Protein AF-D3PW41-F1 (afdb_monomer)

Nearest PDB structures (foldseek):
  5o2o-assembly1_A  TM=3.787E-01  e=3.315E+00  Neisseria meningitidis
  8ye5-assembly1_A  TM=3.273E-01  e=3.669E+00  Dehalobacter sp.

pLDDT: mean 78.5, std 13.25, range [40.97, 95.75]

Mean predicted aligned error: 9.47 Å

Radius of gyration: 18.16 Å; Cα contacts (8 Å, |Δi|>4): 132; chains: 1; bounding box: 43×44×45 Å

Solvent-accessible surface area (backbone atoms only — not comparable to full-atom values): 9796 Å² total; per-residue (Å²): 135,82,79,75,81,77,75,76,75,50,72,66,54,55,52,47,52,53,50,50,50,51,49,34,73,76,67,45,60,77,46,61,65,59,50,51,52,62,68,71,47,83,79,54,78,71,48,34,60,51,49,46,48,54,46,67,71,38,58,71,83,43,43,66,34,28,61,57,24,39,44,44,17,52,38,27,48,76,67,68,37,51,69,60,14,53,51,30,40,55,52,16,52,48,37,44,52,53,50,51,49,56,47,33,62,74,68,64,60,79,82,75,85,75,83,74,74,83,75,77,83,84,76,87,66,60,71,75,55,51,51,50,48,50,52,51,52,35,43,46,20,65,72,74,62,39,60,68,55,33,54,53,41,49,53,55,42,30,76,74,71,44,37,77,62,54,79,76,106

Foldseek 3Di:
DDPDPLDDFDPVLVVLLVVLLVCCVVVVLQDLVSLVVLLVRRDDLVVLVVLVVSLVPHDPVSNQELSSLQSSLVSCVVVVVPLSSLVSNLSSLQNVLVVVVVVCVVVVVPDDDDPQDDQDDDDPDDPSSVLVSLSSQCSNCSSVVPPVSVVVSLVVVVVVVCVVVSVVD

Organism: Stackebrandtia nassauensis (strain DSM 44728 / CIP 108903 / NRRL B-16338 / NBRC 102104 / LLR-40K-21) (NCBI:txid446470)

Structure (mmCIF, N/CA/C/O backbone):
data_AF-D3PW41-F1
#
_entry.id   AF-D3PW41-F1
#
loop_
_atom_site.group_PDB
_atom_site.id
_atom_site.type_symbol
_atom_site.label_atom_id
_atom_site.label_alt_id
_atom_site.label_comp_id
_atom_site.label_asym_id
_atom_site.label_entity_id
_atom_site.label_seq_id
_atom_site.pdbx_PDB_ins_code
_atom_site.Cartn_x
_atom_site.Cartn_y
_atom_site.Cartn_z
_atom_site.occupancy
_atom_site.B_iso_or_equiv
_atom_site.auth_seq_id
_atom_site.auth_comp_id
_atom_site.auth_asym_id
_atom_site.auth_atom_id
_atom_site.pdbx_PDB_model_num
ATOM 1 N N . MET A 1 1 ? 28.758 16.056 -10.214 1.00 40.97 1 MET A N 1
ATOM 2 C CA . MET A 1 1 ? 27.504 15.322 -10.469 1.00 40.97 1 MET A CA 1
ATOM 3 C C . MET A 1 1 ? 27.917 13.933 -10.903 1.00 40.97 1 MET A C 1
ATOM 5 O O . MET A 1 1 ? 28.557 13.811 -11.936 1.00 40.97 1 MET A O 1
ATOM 9 N N . THR A 1 2 ? 27.726 12.938 -10.044 1.00 43.38 2 THR A N 1
ATOM 10 C CA . THR A 1 2 ? 28.164 11.562 -10.298 1.00 43.38 2 THR A CA 1
ATOM 11 C C . THR A 1 2 ? 27.012 10.863 -11.003 1.00 43.38 2 THR A C 1
ATOM 13 O O . THR A 1 2 ? 26.000 10.586 -10.365 1.00 43.38 2 THR A O 1
ATOM 16 N N . GLU A 1 3 ? 27.118 10.662 -12.316 1.00 43.12 3 GLU A N 1
ATOM 17 C CA . GLU A 1 3 ? 26.178 9.818 -13.055 1.00 43.12 3 GLU A CA 1
ATOM 18 C C . GLU A 1 3 ? 26.256 8.415 -12.452 1.00 43.12 3 GLU A C 1
ATOM 20 O O . GLU A 1 3 ? 27.279 7.733 -12.542 1.00 43.12 3 GLU A O 1
ATOM 25 N N . ALA A 1 4 ? 25.205 8.014 -11.738 1.00 56.28 4 ALA A N 1
ATOM 26 C CA . ALA A 1 4 ? 25.068 6.639 -11.308 1.00 56.28 4 ALA A CA 1
ATOM 27 C C . ALA A 1 4 ? 24.966 5.796 -12.580 1.00 56.28 4 ALA A C 1
ATOM 29 O O . ALA A 1 4 ? 24.015 5.938 -13.345 1.00 56.28 4 ALA A O 1
ATOM 30 N N . ILE A 1 5 ? 25.966 4.952 -12.824 1.00 54.69 5 ILE A N 1
ATOM 31 C CA . ILE A 1 5 ? 25.914 3.945 -13.879 1.00 54.69 5 ILE A CA 1
ATOM 32 C C . ILE A 1 5 ? 24.766 3.006 -13.499 1.00 54.69 5 ILE A C 1
ATOM 34 O O . ILE A 1 5 ? 24.913 2.159 -12.618 1.00 54.69 5 ILE A O 1
ATOM 38 N N . ILE A 1 6 ? 23.596 3.208 -14.104 1.00 61.72 6 ILE A N 1
ATOM 39 C CA . ILE A 1 6 ? 22.472 2.284 -13.986 1.00 61.72 6 ILE A CA 1
ATOM 40 C C . ILE A 1 6 ? 22.866 1.065 -14.813 1.00 61.72 6 ILE A C 1
ATOM 42 O O . ILE A 1 6 ? 22.777 1.070 -16.040 1.00 61.72 6 ILE A O 1
ATOM 46 N N . THR A 1 7 ? 23.389 0.039 -14.146 1.00 68.56 7 THR A N 1
ATOM 47 C CA . THR A 1 7 ? 23.651 -1.245 -14.793 1.00 68.56 7 THR A CA 1
ATOM 48 C C . THR A 1 7 ? 22.312 -1.808 -15.273 1.00 68.56 7 THR A C 1
ATOM 50 O O . THR A 1 7 ? 21.406 -1.956 -14.447 1.00 68.56 7 THR A O 1
ATOM 53 N N . PRO A 1 8 ? 22.160 -2.117 -16.573 1.00 71.81 8 PRO A N 1
ATOM 54 C CA . PRO A 1 8 ? 20.921 -2.683 -17.086 1.00 71.81 8 PRO A CA 1
ATOM 55 C C . PRO A 1 8 ? 20.628 -4.035 -16.415 1.00 71.81 8 PRO A C 1
ATOM 57 O O . PRO A 1 8 ? 21.570 -4.747 -16.039 1.00 71.81 8 PRO A O 1
ATOM 60 N N . PRO A 1 9 ? 19.345 -4.408 -16.258 1.00 79.25 9 PRO A N 1
ATOM 61 C CA . PRO A 1 9 ? 18.987 -5.678 -15.649 1.00 79.25 9 PRO A CA 1
ATOM 62 C C . PRO A 1 9 ? 19.523 -6.850 -16.482 1.00 79.25 9 PRO A C 1
ATOM 64 O O . PRO A 1 9 ? 19.488 -6.825 -17.714 1.00 79.25 9 PRO A O 1
ATOM 67 N N . SER A 1 10 ? 20.015 -7.894 -15.813 1.00 84.50 10 SER A N 1
ATOM 68 C CA . SER A 1 10 ? 20.444 -9.120 -16.488 1.00 84.50 10 SER A CA 1
ATOM 69 C C . SER A 1 10 ? 19.250 -9.869 -17.087 1.00 84.50 10 SER A C 1
ATOM 71 O O . SER A 1 10 ? 18.108 -9.718 -16.644 1.00 84.50 10 SER A O 1
ATOM 73 N N . GLU A 1 11 ? 19.504 -10.733 -18.072 1.00 85.75 11 GLU A N 1
ATOM 74 C CA . GLU A 1 11 ? 18.463 -11.582 -18.669 1.00 85.75 11 GLU A CA 1
ATOM 75 C C . GLU A 1 11 ? 17.736 -12.428 -17.606 1.00 85.75 11 GLU A C 1
ATOM 77 O O . GLU A 1 11 ? 16.505 -12.512 -17.608 1.00 85.75 11 GLU A O 1
ATOM 82 N N . ASP A 1 12 ? 18.479 -12.944 -16.623 1.00 87.31 12 ASP A N 1
ATOM 83 C CA . ASP A 1 12 ? 17.929 -13.681 -15.482 1.00 87.31 12 ASP A CA 1
ATOM 84 C C . ASP A 1 12 ? 16.988 -12.825 -14.625 1.00 87.31 12 ASP A C 1
ATOM 86 O O . ASP A 1 12 ? 15.958 -13.312 -14.157 1.00 87.31 12 ASP A O 1
ATOM 90 N N . GLN A 1 13 ? 17.301 -11.542 -14.427 1.00 84.12 13 GLN A N 1
ATOM 91 C CA . GLN A 1 13 ? 16.454 -10.620 -13.664 1.00 84.12 13 GLN A CA 1
ATOM 92 C C . GLN A 1 13 ? 15.152 -10.319 -14.411 1.00 84.12 13 GLN A C 1
ATOM 94 O O . GLN A 1 13 ? 14.075 -10.343 -13.809 1.00 84.12 13 GLN A O 1
ATOM 99 N N . VAL A 1 14 ? 15.225 -10.123 -15.730 1.00 86.00 14 VAL A N 1
ATOM 100 C CA . VAL A 1 14 ? 14.038 -9.946 -16.580 1.00 86.00 14 VAL A CA 1
ATOM 101 C C . VAL A 1 14 ? 13.166 -11.207 -16.563 1.00 86.00 14 VAL A C 1
ATOM 103 O O . VAL A 1 14 ? 11.939 -11.119 -16.435 1.00 86.00 14 VAL A O 1
ATOM 106 N N . ALA A 1 15 ? 13.781 -12.389 -16.657 1.00 88.50 15 ALA A N 1
ATOM 107 C CA . ALA A 1 15 ? 13.085 -13.669 -16.575 1.00 88.50 15 ALA A CA 1
ATOM 108 C C . ALA A 1 15 ? 12.434 -13.880 -15.196 1.00 88.50 15 ALA A C 1
ATOM 110 O O . ALA A 1 15 ? 11.268 -14.282 -15.120 1.00 88.50 15 ALA A O 1
ATOM 111 N N . ALA A 1 16 ? 13.137 -13.542 -14.111 1.00 90.00 16 ALA A N 1
ATOM 112 C CA . ALA A 1 16 ? 12.612 -13.603 -12.751 1.00 90.00 16 ALA A CA 1
ATOM 113 C C . ALA A 1 16 ? 11.397 -12.679 -12.566 1.00 90.00 16 ALA A C 1
ATOM 115 O O . ALA A 1 16 ? 10.362 -13.131 -12.076 1.00 90.00 16 ALA A O 1
ATOM 116 N N . ALA A 1 17 ? 11.467 -11.428 -13.034 1.00 88.31 17 ALA A N 1
ATOM 117 C CA . ALA A 1 17 ? 10.347 -10.486 -12.971 1.00 88.31 17 ALA A CA 1
ATOM 118 C C . ALA A 1 17 ? 9.112 -11.000 -13.732 1.00 88.31 17 ALA A C 1
ATOM 120 O O . ALA A 1 17 ? 7.991 -10.940 -13.228 1.00 88.31 17 ALA A O 1
ATOM 121 N N . LYS A 1 18 ? 9.299 -11.557 -14.939 1.00 90.12 18 LYS A N 1
ATOM 122 C CA . LYS A 1 18 ? 8.210 -12.186 -15.715 1.00 90.12 18 LYS A CA 1
ATOM 123 C C . LYS A 1 18 ? 7.584 -13.367 -14.978 1.00 90.12 18 LYS A C 1
ATOM 125 O O . LYS A 1 18 ? 6.360 -13.481 -14.950 1.00 90.12 18 LYS A O 1
ATOM 130 N N . ARG A 1 19 ? 8.400 -14.217 -14.353 1.00 93.19 19 ARG A N 1
ATOM 131 C CA . ARG A 1 19 ? 7.906 -15.361 -13.581 1.00 93.19 19 ARG A CA 1
ATOM 132 C C . ARG A 1 19 ? 7.108 -14.919 -12.357 1.00 93.19 19 ARG A C 1
ATOM 134 O O . ARG A 1 19 ? 6.019 -15.437 -12.134 1.00 93.19 19 ARG A O 1
ATOM 141 N N . LEU A 1 20 ? 7.609 -13.945 -11.598 1.00 92.31 20 LEU A N 1
ATOM 142 C CA . LEU A 1 20 ? 6.888 -13.394 -10.450 1.00 92.31 20 LEU A CA 1
ATOM 143 C C . LEU A 1 20 ? 5.554 -12.760 -10.871 1.00 92.31 20 LEU A C 1
ATOM 145 O O . LEU A 1 20 ? 4.556 -12.909 -10.165 1.00 92.31 20 LEU A O 1
ATOM 149 N N . GLU A 1 21 ? 5.515 -12.071 -12.018 1.00 92.81 21 GLU A N 1
ATOM 150 C CA . GLU A 1 21 ? 4.270 -11.511 -12.552 1.00 92.81 21 GLU A CA 1
ATOM 151 C C . GLU A 1 21 ? 3.249 -12.607 -12.862 1.00 92.81 21 GLU A C 1
ATOM 153 O O . GLU A 1 21 ? 2.094 -12.501 -12.446 1.00 92.81 21 GLU A O 1
ATOM 158 N N . ALA A 1 22 ? 3.674 -13.659 -13.567 1.00 94.12 22 ALA A N 1
ATOM 159 C CA . ALA A 1 22 ? 2.816 -14.788 -13.907 1.00 94.12 22 ALA A CA 1
ATOM 160 C C . ALA A 1 22 ? 2.239 -15.445 -12.644 1.00 94.12 22 ALA A C 1
ATOM 162 O O . ALA A 1 22 ? 1.029 -15.615 -12.539 1.00 94.12 22 ALA A O 1
ATOM 163 N N . GLU A 1 23 ? 3.078 -15.699 -11.638 1.00 95.75 23 GLU A N 1
ATOM 164 C CA . GLU A 1 23 ? 2.648 -16.267 -10.355 1.00 95.75 23 GLU A CA 1
ATOM 165 C C . GLU A 1 23 ? 1.600 -15.397 -9.648 1.00 95.75 23 GLU A C 1
ATOM 167 O O . GLU A 1 23 ? 0.624 -15.911 -9.089 1.00 95.75 23 GLU A O 1
ATOM 172 N N . LEU A 1 24 ? 1.776 -14.071 -9.662 1.00 93.75 24 LEU A N 1
ATOM 173 C CA . LEU A 1 24 ? 0.792 -13.141 -9.109 1.00 93.75 24 LEU A CA 1
ATOM 174 C C . LEU A 1 24 ? -0.528 -13.202 -9.889 1.00 93.75 24 LEU A C 1
ATOM 176 O O . LEU A 1 24 ? -1.583 -13.316 -9.255 1.00 93.75 24 LEU A O 1
ATOM 180 N N . ARG A 1 25 ? -0.465 -13.185 -11.228 1.00 94.38 25 ARG A N 1
ATOM 181 C CA . ARG A 1 25 ? -1.634 -13.272 -12.121 1.00 94.38 25 ARG A CA 1
ATOM 182 C C . ARG A 1 25 ? -2.387 -14.600 -11.991 1.00 94.38 25 ARG A C 1
ATOM 184 O O . ARG A 1 25 ? -3.615 -14.576 -12.030 1.00 94.38 25 ARG A O 1
ATOM 191 N N . ASP A 1 26 ? -1.700 -15.693 -11.664 1.00 95.56 26 ASP A N 1
ATOM 192 C CA . ASP A 1 26 ? -2.277 -17.012 -11.344 1.00 95.56 26 ASP A CA 1
ATOM 193 C C . ASP A 1 26 ? -3.042 -17.062 -10.004 1.00 95.56 26 ASP A C 1
ATOM 195 O O . ASP A 1 26 ? -3.460 -18.116 -9.523 1.00 95.56 26 ASP A O 1
ATOM 199 N N . GLY A 1 27 ? -3.268 -15.910 -9.369 1.00 93.12 27 GLY A N 1
ATOM 200 C CA . GLY A 1 27 ? -4.099 -15.791 -8.173 1.00 93.12 27 GLY A CA 1
ATOM 201 C C . GLY A 1 27 ? -3.306 -15.701 -6.872 1.00 93.12 27 GLY A C 1
ATOM 202 O O . GLY A 1 27 ? -3.900 -15.527 -5.801 1.00 93.12 27 GLY A O 1
ATOM 203 N N . ASN A 1 28 ? -1.969 -15.718 -6.925 1.00 94.56 28 ASN A N 1
ATOM 204 C CA . ASN A 1 28 ? -1.121 -15.599 -5.735 1.00 94.56 28 ASN A CA 1
ATOM 205 C C . ASN A 1 28 ? -0.949 -14.158 -5.229 1.00 94.56 28 ASN A C 1
ATOM 207 O O . ASN A 1 28 ? -0.097 -13.901 -4.377 1.00 94.56 28 ASN A O 1
ATOM 211 N N . TRP A 1 29 ? -1.823 -13.233 -5.634 1.00 93.62 29 TRP A N 1
ATOM 212 C CA . TRP A 1 29 ? -1.887 -11.830 -5.197 1.00 93.62 29 TRP A CA 1
ATOM 213 C C . TRP A 1 29 ? -1.723 -11.601 -3.687 1.00 93.62 29 TRP A C 1
ATOM 215 O O . TRP A 1 29 ? -1.291 -10.538 -3.241 1.00 93.62 29 TRP A O 1
ATOM 225 N N . ARG A 1 30 ? -2.110 -12.583 -2.864 1.00 90.88 30 ARG A N 1
ATOM 226 C CA . ARG A 1 30 ? -2.062 -12.515 -1.397 1.00 90.88 30 ARG A CA 1
ATOM 227 C C . ARG A 1 30 ? -0.700 -12.863 -0.790 1.00 90.88 30 ARG A C 1
ATOM 229 O O . ARG A 1 30 ? -0.547 -12.665 0.423 1.00 90.88 30 ARG A O 1
ATOM 236 N N . ARG A 1 31 ? 0.244 -13.400 -1.567 1.00 92.56 31 ARG A N 1
ATOM 237 C CA . ARG A 1 31 ? 1.571 -13.806 -1.094 1.00 92.56 31 ARG A CA 1
ATOM 238 C C . ARG A 1 31 ? 2.490 -12.591 -1.039 1.00 92.56 31 ARG A C 1
ATOM 240 O O . ARG A 1 31 ? 3.025 -12.157 -2.047 1.00 92.56 31 ARG A O 1
ATOM 247 N N . ASN A 1 32 ? 2.689 -12.052 0.163 1.00 90.12 32 ASN A N 1
ATOM 248 C CA . ASN A 1 32 ? 3.560 -10.891 0.375 1.00 90.12 32 ASN A CA 1
ATOM 249 C C . ASN A 1 32 ? 5.005 -11.126 -0.104 1.00 90.12 32 ASN A C 1
ATOM 251 O O . ASN A 1 32 ? 5.646 -10.164 -0.500 1.00 90.12 32 ASN A O 1
ATOM 255 N N . ALA A 1 33 ? 5.502 -12.369 -0.052 1.00 91.31 33 ALA A N 1
ATOM 256 C CA . ALA A 1 33 ? 6.855 -12.710 -0.492 1.00 91.31 33 ALA A CA 1
ATOM 257 C C . ALA A 1 33 ? 7.083 -12.345 -1.967 1.00 91.31 33 ALA A C 1
ATOM 259 O O . ALA A 1 33 ? 8.038 -11.640 -2.253 1.00 91.31 33 ALA A O 1
ATOM 260 N N . LEU A 1 34 ? 6.137 -12.686 -2.852 1.00 91.88 34 LEU A N 1
ATOM 261 C CA . LEU A 1 34 ? 6.226 -12.380 -4.286 1.00 91.88 34 LEU A CA 1
ATOM 262 C C . LEU A 1 34 ? 6.335 -10.870 -4.548 1.00 91.88 34 LEU A C 1
ATOM 264 O O . LEU A 1 34 ? 7.138 -10.423 -5.357 1.00 91.88 34 LEU A O 1
ATOM 268 N N . TRP A 1 35 ? 5.562 -10.064 -3.815 1.00 91.12 35 TRP A N 1
ATOM 269 C CA . TRP A 1 35 ? 5.619 -8.602 -3.919 1.00 91.12 35 TRP A CA 1
ATOM 270 C C . TRP A 1 35 ? 6.935 -8.011 -3.401 1.00 91.12 35 TRP A C 1
ATOM 272 O O . TRP A 1 35 ? 7.404 -7.007 -3.925 1.00 91.12 35 TRP A O 1
ATOM 282 N N . LEU A 1 36 ? 7.515 -8.598 -2.352 1.00 88.81 36 LEU A N 1
ATOM 283 C CA . LEU A 1 36 ? 8.794 -8.147 -1.801 1.00 88.81 36 LEU A CA 1
ATOM 284 C C . LEU A 1 36 ? 9.966 -8.553 -2.696 1.00 88.81 36 LEU A C 1
ATOM 286 O O . LEU A 1 36 ? 10.876 -7.752 -2.886 1.00 88.81 36 LEU A O 1
ATOM 290 N N . GLU A 1 37 ? 9.919 -9.754 -3.273 1.00 88.44 37 GLU A N 1
ATOM 291 C CA . GLU A 1 37 ? 10.893 -10.217 -4.264 1.00 88.44 37 GLU A CA 1
ATOM 292 C C . GLU A 1 37 ? 10.904 -9.299 -5.488 1.00 88.44 37 GLU A C 1
ATOM 294 O O . GLU A 1 37 ? 11.978 -8.908 -5.935 1.0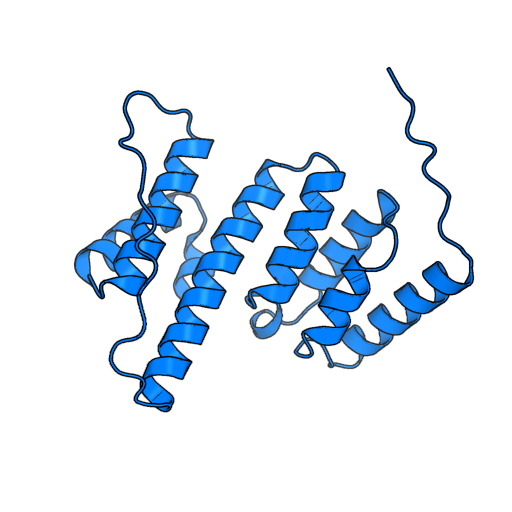0 88.44 37 GLU A O 1
ATOM 299 N N . PHE A 1 38 ? 9.737 -8.829 -5.941 1.00 84.00 38 PHE A N 1
ATOM 300 C CA . PHE A 1 38 ? 9.640 -7.830 -7.011 1.00 84.00 38 PHE A CA 1
ATOM 301 C C . PHE A 1 38 ? 10.459 -6.557 -6.752 1.00 84.00 38 PHE A C 1
ATOM 303 O O . PHE A 1 38 ? 11.036 -6.010 -7.680 1.00 84.00 38 PHE A O 1
ATOM 310 N N . VAL A 1 39 ? 10.532 -6.099 -5.499 1.00 78.25 39 VAL A N 1
ATOM 311 C CA . VAL A 1 39 ? 11.309 -4.908 -5.094 1.00 78.25 39 VAL A CA 1
ATOM 312 C C . VAL A 1 39 ? 12.794 -5.200 -4.896 1.00 78.25 39 VAL A C 1
ATOM 314 O O . VAL A 1 39 ? 13.611 -4.285 -4.832 1.00 78.25 39 VAL A O 1
ATOM 317 N N . SER A 1 40 ? 13.152 -6.470 -4.727 1.00 80.38 40 SER A N 1
ATOM 318 C CA . SER A 1 40 ? 14.553 -6.873 -4.604 1.00 80.38 40 SER A CA 1
ATOM 319 C C . SER A 1 40 ? 15.267 -6.955 -5.954 1.00 80.38 40 SER A C 1
ATOM 321 O O . SER A 1 40 ? 16.496 -6.940 -5.985 1.00 80.38 40 SER A O 1
ATOM 323 N N . LEU A 1 41 ? 14.511 -7.019 -7.055 1.00 80.94 41 LEU A N 1
ATOM 324 C CA . LEU A 1 41 ? 15.054 -6.942 -8.405 1.00 80.94 41 LEU A CA 1
ATOM 325 C C . LEU A 1 41 ? 15.446 -5.486 -8.722 1.00 80.94 41 LEU A C 1
ATOM 327 O O . LEU A 1 41 ? 14.733 -4.571 -8.306 1.00 80.94 41 LEU A O 1
ATOM 331 N N . PRO A 1 42 ? 16.574 -5.248 -9.417 1.00 66.38 42 PRO A N 1
ATOM 332 C CA . PRO A 1 42 ? 16.936 -3.904 -9.853 1.00 66.38 42 PRO A CA 1
ATOM 333 C C . PRO A 1 42 ? 15.843 -3.334 -10.758 1.00 66.38 42 PRO A C 1
ATOM 335 O O . PRO A 1 42 ? 15.258 -4.061 -11.557 1.00 66.38 42 PRO A O 1
ATOM 338 N N . HIS A 1 43 ? 15.558 -2.047 -10.581 1.00 64.56 43 HIS A N 1
ATOM 339 C CA . HIS A 1 43 ? 14.455 -1.361 -11.240 1.00 64.56 43 HIS A CA 1
ATOM 340 C C . HIS A 1 43 ? 14.961 -0.561 -12.439 1.00 64.56 43 HIS A C 1
ATOM 342 O O . HIS A 1 43 ? 15.797 0.329 -12.274 1.00 64.56 43 HIS A O 1
ATOM 348 N N . ASP A 1 44 ? 14.427 -0.864 -13.618 1.00 67.38 44 ASP A N 1
ATOM 349 C CA . ASP A 1 44 ? 14.324 0.092 -14.720 1.00 67.38 44 ASP A CA 1
ATOM 350 C C . ASP A 1 44 ? 13.145 1.040 -14.415 1.00 67.38 44 ASP A C 1
ATOM 352 O O . ASP A 1 44 ? 12.123 0.584 -13.889 1.00 67.38 44 ASP A O 1
ATOM 356 N N . PRO A 1 45 ? 13.224 2.336 -14.740 1.00 64.19 45 PRO A N 1
ATOM 357 C CA . PRO A 1 45 ? 12.055 3.207 -14.822 1.00 64.19 45 PRO A CA 1
ATOM 358 C C . PRO A 1 45 ? 10.800 2.593 -15.461 1.00 64.19 45 PRO A C 1
ATOM 360 O O . PRO A 1 45 ? 9.678 2.743 -14.963 1.00 64.19 45 PRO A O 1
ATOM 363 N N . ALA A 1 46 ? 10.975 1.793 -16.515 1.00 68.62 46 ALA A N 1
ATOM 364 C CA . ALA A 1 46 ? 9.885 1.064 -17.161 1.00 68.62 46 ALA A CA 1
ATOM 365 C C . ALA A 1 46 ? 9.193 0.033 -16.237 1.00 68.62 46 ALA A C 1
ATOM 367 O O . ALA A 1 46 ? 8.007 -0.278 -16.421 1.00 68.62 46 ALA A O 1
ATOM 368 N N . ASP A 1 47 ? 9.884 -0.469 -15.209 1.00 74.75 47 ASP A N 1
ATOM 369 C CA . ASP A 1 47 ? 9.334 -1.425 -14.247 1.00 74.75 47 ASP A CA 1
ATOM 370 C C . ASP A 1 47 ? 8.317 -0.784 -13.301 1.00 74.75 47 ASP A C 1
ATOM 372 O O . ASP A 1 47 ? 7.416 -1.481 -12.822 1.00 74.75 47 ASP A O 1
ATOM 376 N N . TYR A 1 48 ? 8.386 0.534 -13.064 1.00 79.81 48 TYR A N 1
ATOM 377 C CA . TYR A 1 48 ? 7.387 1.228 -12.250 1.00 79.81 48 TYR A CA 1
ATOM 378 C C . TYR A 1 48 ? 5.996 1.126 -12.866 1.00 79.81 48 TYR A C 1
ATOM 380 O O . TYR A 1 48 ? 5.061 0.686 -12.194 1.00 79.81 48 TYR A O 1
ATOM 388 N N . GLN A 1 49 ? 5.850 1.492 -14.142 1.00 84.12 49 GLN A N 1
ATOM 389 C CA . GLN A 1 49 ? 4.546 1.474 -14.809 1.00 84.12 49 GLN A CA 1
ATOM 390 C C . GLN A 1 49 ? 3.978 0.057 -14.866 1.00 84.12 49 GLN A C 1
ATOM 392 O O . GLN A 1 49 ? 2.795 -0.159 -14.593 1.00 84.12 49 GLN A O 1
ATOM 397 N N . ARG A 1 50 ? 4.837 -0.932 -15.127 1.00 86.00 50 ARG A N 1
ATOM 398 C CA . ARG A 1 50 ? 4.460 -2.346 -15.119 1.00 86.00 50 ARG A CA 1
ATOM 399 C C . ARG A 1 50 ? 3.988 -2.808 -13.740 1.00 86.00 50 ARG A C 1
ATOM 401 O O . ARG A 1 50 ? 2.927 -3.418 -13.629 1.00 86.00 50 ARG A O 1
ATOM 408 N N . LEU A 1 51 ? 4.737 -2.500 -12.683 1.00 88.12 51 LEU A N 1
ATOM 409 C CA . LEU A 1 51 ? 4.396 -2.867 -11.307 1.00 88.12 51 LEU A CA 1
ATOM 410 C C . LEU A 1 51 ? 3.123 -2.158 -10.825 1.00 88.12 51 LEU A C 1
ATOM 412 O O . LEU A 1 51 ? 2.278 -2.763 -10.159 1.00 88.12 51 LEU A O 1
ATOM 416 N N . ARG A 1 52 ? 2.965 -0.883 -11.187 1.00 88.81 52 ARG A N 1
ATOM 417 C CA . ARG A 1 52 ? 1.764 -0.093 -10.923 1.00 88.81 52 ARG A CA 1
ATOM 418 C C . ARG A 1 52 ? 0.551 -0.714 -11.604 1.00 88.81 52 ARG A C 1
ATOM 420 O O . ARG A 1 52 ? -0.459 -0.938 -10.936 1.00 88.81 52 ARG A O 1
ATOM 427 N N . GLN A 1 53 ? 0.661 -1.066 -12.885 1.00 90.69 53 GLN A N 1
ATOM 428 C CA . GLN A 1 53 ? -0.409 -1.744 -13.613 1.00 90.69 53 GLN A CA 1
ATOM 429 C C . GLN A 1 53 ? -0.729 -3.106 -12.991 1.00 90.69 53 GLN A C 1
ATOM 431 O O . GLN A 1 53 ? -1.892 -3.405 -12.748 1.00 90.69 53 GLN A O 1
ATOM 436 N N . LEU A 1 54 ? 0.284 -3.895 -12.627 1.00 91.50 54 LEU A N 1
ATOM 437 C CA . LEU A 1 54 ? 0.098 -5.186 -11.964 1.00 91.50 54 LEU A CA 1
ATOM 438 C C . LEU A 1 54 ? -0.659 -5.059 -10.630 1.00 91.50 54 LEU A C 1
ATOM 440 O O . LEU A 1 54 ? -1.507 -5.885 -10.287 1.00 91.50 54 LEU A O 1
ATOM 444 N N . TRP A 1 55 ? -0.384 -4.004 -9.864 1.00 92.31 55 TRP A N 1
ATOM 4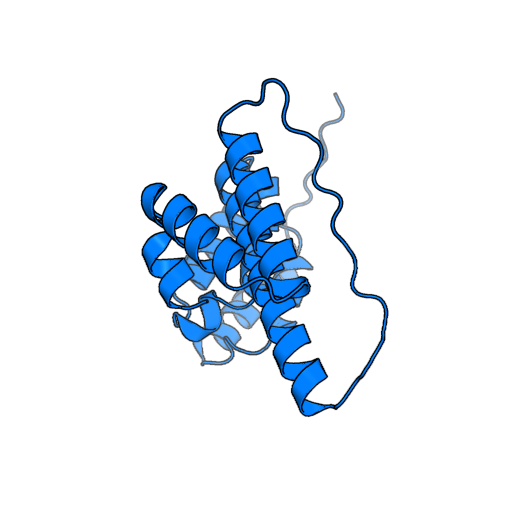45 C CA . TRP A 1 55 ? -1.120 -3.699 -8.640 1.00 92.31 55 TRP A CA 1
ATOM 446 C C . TRP A 1 55 ? -2.564 -3.255 -8.908 1.00 92.31 55 TRP A C 1
ATOM 448 O O . TRP A 1 55 ? -3.471 -3.669 -8.174 1.00 92.31 55 TRP A O 1
ATOM 458 N N . LEU A 1 56 ? -2.803 -2.470 -9.960 1.00 90.44 56 LEU A N 1
ATOM 459 C CA . LEU A 1 56 ? -4.149 -2.091 -10.396 1.00 90.44 56 LEU A CA 1
ATOM 460 C C . LEU A 1 56 ? -4.949 -3.297 -10.909 1.00 90.44 56 LEU A C 1
ATOM 462 O O . LEU A 1 56 ? -6.128 -3.412 -10.577 1.00 90.44 56 LEU A O 1
ATOM 466 N N . ASP A 1 57 ? -4.311 -4.231 -11.608 1.00 92.12 57 ASP A N 1
ATOM 467 C CA . ASP A 1 57 ? -4.917 -5.485 -12.068 1.00 92.12 57 ASP A CA 1
ATOM 468 C C . ASP A 1 57 ? -5.298 -6.399 -10.890 1.00 92.12 57 ASP A C 1
ATOM 470 O O . ASP A 1 57 ? -6.222 -7.211 -10.982 1.00 92.12 57 ASP A O 1
ATOM 474 N N . SER A 1 58 ? -4.614 -6.262 -9.747 1.00 90.56 58 SER A N 1
ATOM 475 C CA . SER A 1 58 ? -4.894 -7.091 -8.580 1.00 90.56 58 SER A CA 1
ATOM 476 C C . SER A 1 58 ? -6.315 -6.856 -8.028 1.00 90.56 58 SER A C 1
ATOM 478 O O . SER A 1 58 ? -6.808 -5.714 -7.993 1.00 90.56 58 SER A O 1
ATOM 480 N N . PRO A 1 59 ? -6.982 -7.912 -7.510 1.00 90.75 59 PRO A N 1
ATOM 481 C CA . PRO A 1 59 ? -8.292 -7.778 -6.882 1.00 90.75 59 PRO A CA 1
ATOM 482 C C . PRO A 1 59 ? -8.275 -6.722 -5.774 1.00 90.75 59 PRO A C 1
ATOM 484 O O . PRO A 1 59 ? -7.331 -6.664 -4.984 1.00 90.75 59 PRO A O 1
ATOM 487 N N . GLY A 1 60 ? -9.349 -5.939 -5.629 1.00 85.31 60 GLY A N 1
ATOM 488 C CA . GLY A 1 60 ? -9.393 -4.829 -4.664 1.00 85.31 60 GLY A CA 1
ATOM 489 C C . GLY A 1 60 ? -9.063 -5.230 -3.215 1.00 85.31 60 GLY A C 1
ATOM 490 O O . GLY A 1 60 ? -8.441 -4.470 -2.473 1.00 85.31 60 GLY A O 1
ATOM 491 N N . VAL A 1 61 ? -9.398 -6.460 -2.805 1.00 83.56 61 VAL A N 1
ATOM 492 C CA . VAL A 1 61 ? -9.032 -7.008 -1.481 1.00 83.56 61 VAL A CA 1
ATOM 493 C C . VAL A 1 61 ? -7.522 -7.212 -1.294 1.00 83.56 61 VAL A C 1
ATOM 495 O O . VAL A 1 61 ? -7.027 -7.157 -0.169 1.00 83.56 61 VAL A O 1
ATOM 498 N N . CYS A 1 62 ? -6.786 -7.453 -2.379 1.00 86.62 62 CYS A N 1
ATOM 499 C CA . CYS A 1 62 ? -5.332 -7.609 -2.401 1.00 86.62 62 CYS A CA 1
ATOM 500 C C . CYS A 1 62 ? -4.639 -6.252 -2.550 1.00 86.62 62 CYS A C 1
ATOM 502 O O . CYS A 1 62 ? -3.670 -5.992 -1.835 1.00 86.62 62 CYS A O 1
ATOM 504 N N . ARG A 1 63 ? -5.198 -5.366 -3.384 1.00 85.31 63 ARG A N 1
ATOM 505 C CA . ARG A 1 63 ? -4.716 -3.997 -3.609 1.00 85.31 63 ARG A CA 1
ATOM 506 C C . ARG A 1 63 ? -4.584 -3.193 -2.314 1.00 85.31 63 ARG A C 1
ATOM 508 O O . ARG A 1 63 ? -3.603 -2.488 -2.117 1.00 85.31 63 ARG A O 1
ATOM 515 N N . ASN A 1 64 ? -5.534 -3.374 -1.393 1.00 83.81 64 ASN A N 1
ATOM 516 C CA . ASN A 1 64 ? -5.590 -2.688 -0.096 1.00 83.81 64 ASN A CA 1
ATOM 517 C C . ASN A 1 64 ? -4.667 -3.281 0.989 1.00 83.81 64 ASN A C 1
ATOM 519 O O . ASN A 1 64 ? -4.792 -2.946 2.171 1.00 83.81 64 ASN A O 1
ATOM 523 N N . ARG A 1 65 ? -3.738 -4.176 0.637 1.00 87.44 65 ARG A N 1
ATOM 524 C CA . ARG A 1 65 ? -2.762 -4.723 1.590 1.00 87.44 65 ARG A CA 1
ATOM 525 C C . ARG A 1 65 ? -1.533 -3.824 1.681 1.00 87.44 65 ARG A C 1
ATOM 527 O O . ARG A 1 65 ? -1.075 -3.267 0.693 1.00 87.44 65 ARG A O 1
ATOM 534 N N . SER A 1 6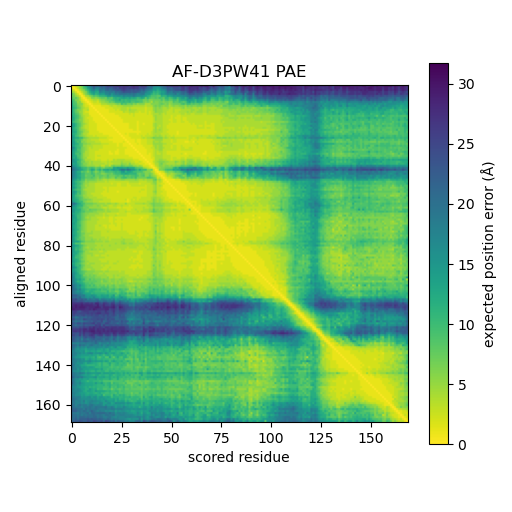6 ? -0.964 -3.731 2.883 1.00 90.06 66 SER A N 1
ATOM 535 C CA . SER A 1 66 ? 0.149 -2.814 3.159 1.00 90.06 66 SER A CA 1
ATOM 536 C C . SER A 1 66 ? 1.397 -3.090 2.318 1.00 90.06 66 SER A C 1
ATOM 538 O O . SER A 1 66 ? 2.068 -2.150 1.923 1.00 90.06 66 SER A O 1
ATOM 540 N N . VAL A 1 67 ? 1.716 -4.365 2.064 1.00 90.56 67 VAL A N 1
ATOM 541 C CA . VAL A 1 67 ? 2.947 -4.749 1.355 1.00 90.56 67 VAL A CA 1
ATOM 542 C C . VAL A 1 67 ? 2.894 -4.357 -0.128 1.00 90.56 67 VAL A C 1
ATOM 544 O O . VAL A 1 67 ? 3.761 -3.587 -0.520 1.00 90.56 67 VAL A O 1
ATOM 547 N N . PRO A 1 68 ? 1.882 -4.763 -0.925 1.00 90.31 68 PRO A N 1
ATOM 548 C CA . PRO A 1 68 ? 1.766 -4.307 -2.313 1.00 90.31 68 PRO A CA 1
ATOM 549 C C . PRO A 1 68 ? 1.771 -2.7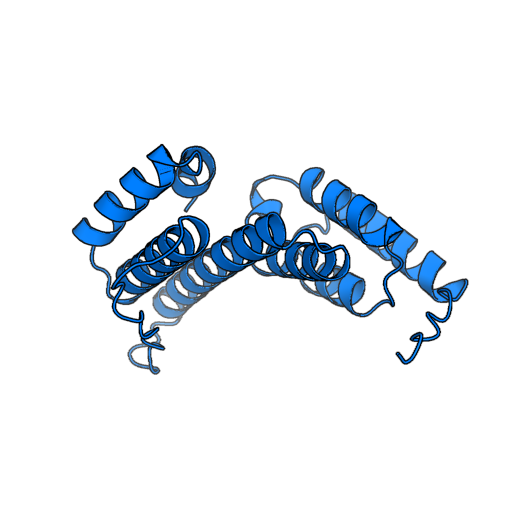79 -2.454 1.00 90.31 68 PRO A C 1
ATOM 551 O O . PRO A 1 68 ? 2.475 -2.248 -3.301 1.00 90.31 68 PRO A O 1
ATOM 554 N N . MET A 1 69 ? 1.058 -2.055 -1.580 1.00 91.44 69 MET A N 1
ATOM 555 C CA . MET A 1 69 ? 1.059 -0.585 -1.619 1.00 91.44 69 MET A CA 1
ATOM 556 C C . MET A 1 69 ? 2.443 0.014 -1.350 1.00 91.44 69 MET A C 1
ATOM 558 O O . MET A 1 69 ? 2.849 0.928 -2.055 1.00 91.44 69 MET A O 1
ATOM 562 N N . ALA A 1 70 ? 3.178 -0.489 -0.352 1.00 91.06 70 ALA A N 1
ATOM 563 C CA . ALA A 1 70 ? 4.521 0.006 -0.043 1.00 91.06 70 ALA A CA 1
ATOM 564 C C . ALA A 1 70 ? 5.524 -0.282 -1.172 1.00 91.06 70 ALA A C 1
ATOM 566 O O . ALA A 1 70 ? 6.409 0.528 -1.432 1.00 91.06 70 ALA A O 1
ATOM 567 N N . VAL A 1 71 ? 5.360 -1.422 -1.843 1.00 90.31 71 VAL A N 1
ATOM 568 C CA . VAL A 1 71 ? 6.145 -1.832 -3.011 1.00 90.31 71 VAL A CA 1
ATOM 569 C C . VAL A 1 71 ? 5.941 -0.852 -4.171 1.00 90.31 71 VAL A C 1
ATOM 571 O O . VAL A 1 71 ? 6.912 -0.269 -4.646 1.00 90.31 71 VAL A O 1
ATOM 574 N N . VAL A 1 72 ? 4.689 -0.580 -4.554 1.00 90.94 72 VAL A N 1
ATOM 575 C CA . VAL A 1 72 ? 4.374 0.396 -5.615 1.00 90.94 72 VAL A CA 1
ATOM 576 C C . VAL A 1 72 ? 4.811 1.805 -5.220 1.00 90.94 72 VAL A C 1
ATOM 578 O O . VAL A 1 72 ? 5.354 2.529 -6.044 1.00 90.94 72 VAL A O 1
ATOM 581 N N . ALA A 1 73 ? 4.647 2.186 -3.950 1.00 90.31 73 ALA A N 1
ATOM 582 C CA . ALA A 1 73 ? 5.078 3.496 -3.475 1.00 90.31 73 ALA A CA 1
ATOM 583 C C . ALA A 1 73 ? 6.590 3.709 -3.605 1.00 90.31 73 ALA A C 1
ATOM 585 O O . ALA A 1 73 ? 7.031 4.811 -3.916 1.00 90.31 73 ALA A O 1
ATOM 586 N N . ARG A 1 74 ? 7.391 2.665 -3.360 1.00 87.44 74 ARG A N 1
ATOM 587 C CA . ARG A 1 74 ? 8.843 2.730 -3.542 1.00 87.44 74 ARG A CA 1
ATOM 588 C C . ARG A 1 74 ? 9.208 2.897 -5.013 1.00 87.44 74 ARG A C 1
ATOM 590 O O . ARG A 1 74 ? 10.075 3.707 -5.305 1.00 87.44 74 ARG A O 1
ATOM 597 N N . ALA A 1 75 ? 8.543 2.174 -5.910 1.00 86.81 75 ALA A N 1
ATOM 598 C CA . ALA A 1 75 ? 8.757 2.338 -7.344 1.00 86.81 75 ALA A CA 1
ATOM 599 C C . ALA A 1 75 ? 8.356 3.749 -7.816 1.00 86.81 75 ALA A C 1
ATOM 601 O O . ALA A 1 75 ? 9.133 4.398 -8.501 1.00 86.81 75 ALA A O 1
ATOM 602 N N . ALA A 1 76 ? 7.231 4.286 -7.330 1.00 87.62 76 ALA A N 1
ATOM 603 C CA . ALA A 1 76 ? 6.827 5.670 -7.590 1.00 87.62 76 ALA A CA 1
ATOM 604 C C . ALA A 1 76 ? 7.861 6.698 -7.091 1.00 87.62 76 ALA A C 1
ATOM 606 O O . ALA A 1 76 ? 8.060 7.725 -7.724 1.00 87.62 76 ALA A O 1
ATOM 607 N N . MET A 1 77 ? 8.549 6.440 -5.970 1.00 86.69 77 MET A N 1
ATOM 608 C CA . MET A 1 77 ? 9.623 7.328 -5.500 1.00 86.69 77 MET A CA 1
ATOM 609 C C . MET A 1 77 ? 10.829 7.367 -6.440 1.00 86.69 77 MET A C 1
ATOM 611 O O . MET A 1 77 ? 11.470 8.411 -6.509 1.00 86.69 77 MET A O 1
ATOM 615 N N . LEU A 1 78 ? 11.164 6.244 -7.082 1.00 83.88 78 LEU A N 1
ATOM 616 C CA . LEU A 1 78 ? 12.296 6.161 -8.011 1.00 83.88 78 LEU A CA 1
ATOM 617 C C . LEU A 1 78 ? 12.010 6.922 -9.309 1.00 83.88 78 LEU A C 1
ATOM 619 O O . LEU A 1 78 ? 12.915 7.548 -9.840 1.00 83.88 78 LEU A O 1
ATOM 623 N N . GLU A 1 79 ? 10.744 6.951 -9.720 1.00 85.94 79 GLU A N 1
ATOM 624 C CA . GLU A 1 79 ? 10.249 7.691 -10.887 1.00 85.94 79 GLU A CA 1
ATOM 625 C C . GLU A 1 79 ? 9.840 9.136 -10.586 1.00 85.94 79 GLU 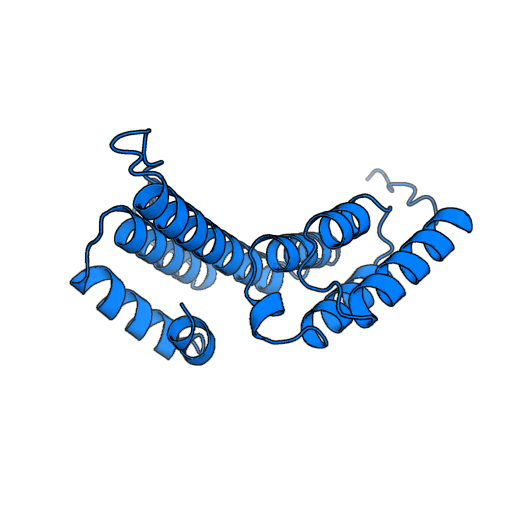A C 1
ATOM 627 O O . GLU A 1 79 ? 9.110 9.752 -11.353 1.00 85.94 79 GLU A O 1
ATOM 632 N N . GLU A 1 80 ? 10.248 9.674 -9.435 1.00 86.88 80 GLU A N 1
ATOM 633 C CA . GLU A 1 80 ? 9.936 11.049 -9.013 1.00 86.88 80 GLU A CA 1
ATOM 634 C C . GLU A 1 80 ? 8.426 11.361 -8.868 1.00 86.88 80 GLU A C 1
ATOM 636 O O . GLU A 1 80 ? 8.025 12.497 -8.603 1.00 86.88 80 GLU A O 1
ATOM 641 N N . GLU A 1 81 ? 7.568 10.335 -8.883 1.00 86.94 81 GLU A N 1
ATOM 642 C CA . GLU A 1 81 ? 6.119 10.401 -8.644 1.00 86.94 81 GLU A CA 1
ATOM 643 C C . GLU A 1 81 ? 5.805 10.531 -7.142 1.00 86.94 81 GLU A C 1
ATOM 645 O O . GLU A 1 81 ? 5.075 9.752 -6.513 1.00 86.94 81 GLU A O 1
ATOM 650 N N . HIS A 1 82 ? 6.388 11.550 -6.512 1.00 86.62 82 HIS A N 1
ATOM 651 C CA . HIS A 1 82 ? 6.400 11.708 -5.061 1.00 86.62 82 HIS A CA 1
ATOM 652 C C . HIS A 1 82 ? 5.005 11.893 -4.449 1.00 86.62 82 HIS A C 1
ATOM 654 O O . HIS A 1 82 ? 4.787 11.552 -3.283 1.00 86.62 82 HIS A O 1
ATOM 660 N N . ALA A 1 83 ? 4.050 12.450 -5.199 1.00 83.38 83 ALA A N 1
ATOM 661 C CA . ALA A 1 83 ? 2.675 12.610 -4.729 1.00 83.38 83 ALA A CA 1
ATOM 662 C C . ALA A 1 83 ? 1.981 11.251 -4.554 1.00 83.38 83 ALA A C 1
ATOM 664 O O . ALA A 1 83 ? 1.440 10.969 -3.479 1.00 83.38 83 ALA A O 1
ATOM 665 N N . GLU A 1 84 ? 2.067 10.390 -5.570 1.00 86.25 84 GLU A N 1
ATOM 666 C CA . GLU A 1 84 ? 1.526 9.032 -5.539 1.00 86.25 84 GLU A CA 1
ATOM 667 C C . GLU A 1 84 ? 2.245 8.181 -4.487 1.00 86.25 84 GLU A C 1
ATOM 669 O O . GLU A 1 84 ? 1.596 7.535 -3.659 1.00 86.25 84 GLU A O 1
ATOM 674 N N . ALA A 1 85 ? 3.576 8.266 -4.426 1.00 87.75 85 ALA A N 1
ATOM 675 C CA . ALA A 1 85 ? 4.364 7.574 -3.416 1.00 87.75 85 ALA A CA 1
ATOM 676 C C . ALA A 1 85 ? 3.933 7.923 -1.981 1.00 87.75 85 ALA A C 1
ATOM 678 O O . ALA A 1 85 ? 3.668 7.031 -1.167 1.00 87.75 85 ALA A O 1
ATOM 679 N N . ARG A 1 86 ? 3.807 9.220 -1.658 1.00 86.62 86 ARG A N 1
ATOM 680 C CA . ARG A 1 86 ? 3.345 9.672 -0.333 1.00 86.62 86 ARG A CA 1
ATOM 681 C C . ARG A 1 86 ? 1.953 9.140 -0.021 1.00 86.62 86 ARG A C 1
ATOM 683 O O . ARG A 1 86 ? 1.718 8.676 1.097 1.00 86.62 86 ARG A O 1
ATOM 690 N N . LEU A 1 87 ? 1.039 9.185 -0.987 1.00 86.38 87 LEU A N 1
ATOM 691 C CA . LEU A 1 87 ? -0.319 8.687 -0.806 1.00 86.38 87 LEU A CA 1
ATOM 692 C C . LEU A 1 87 ? -0.330 7.185 -0.493 1.00 86.38 87 LEU A C 1
ATOM 694 O O . LEU A 1 87 ? -0.922 6.755 0.501 1.00 86.38 87 LEU A O 1
ATOM 698 N N . LEU A 1 88 ? 0.360 6.387 -1.305 1.00 89.69 88 LEU A N 1
ATOM 699 C CA . LEU A 1 88 ? 0.433 4.937 -1.147 1.00 89.69 88 LEU A CA 1
ATOM 700 C C . LEU A 1 88 ? 1.102 4.531 0.172 1.00 89.69 88 LEU A C 1
ATOM 702 O O . LEU A 1 88 ? 0.607 3.626 0.849 1.00 89.69 88 LEU A O 1
ATOM 706 N N . LEU A 1 89 ? 2.159 5.230 0.600 1.00 88.94 89 LEU A N 1
ATOM 707 C CA . LEU A 1 89 ? 2.797 4.997 1.901 1.00 88.94 89 LEU A CA 1
ATOM 708 C C . LEU A 1 89 ? 1.841 5.267 3.066 1.00 88.94 89 LEU A C 1
ATOM 710 O O . LEU A 1 89 ? 1.719 4.433 3.969 1.00 88.94 89 LEU A O 1
ATOM 714 N N . ARG A 1 90 ? 1.114 6.390 3.042 1.00 86.50 90 ARG A N 1
ATOM 715 C CA . ARG A 1 90 ? 0.115 6.713 4.076 1.00 86.50 90 ARG A CA 1
ATOM 716 C C . ARG A 1 90 ? -0.966 5.628 4.157 1.00 86.50 90 ARG A C 1
ATOM 718 O O . ARG A 1 90 ? -1.302 5.161 5.251 1.00 86.50 90 ARG A O 1
ATOM 725 N N . LYS A 1 91 ? -1.458 5.160 3.004 1.00 86.25 91 LYS A N 1
ATOM 726 C CA . LYS A 1 91 ? -2.426 4.053 2.915 1.00 86.25 91 LYS A CA 1
ATOM 727 C C . LYS A 1 91 ? -1.848 2.736 3.450 1.00 86.25 91 LYS A C 1
ATOM 729 O O . LYS A 1 91 ? -2.517 2.032 4.214 1.00 86.25 91 LYS A O 1
ATOM 734 N N . ALA A 1 92 ? -0.595 2.422 3.120 1.00 88.75 92 ALA A N 1
ATOM 735 C CA . ALA A 1 92 ? 0.104 1.227 3.586 1.00 88.75 92 ALA A CA 1
ATOM 736 C C . ALA A 1 92 ? 0.269 1.192 5.111 1.00 88.75 92 ALA A C 1
ATOM 738 O O . ALA A 1 92 ? 0.007 0.155 5.733 1.00 88.75 92 ALA A O 1
ATOM 739 N N . ILE A 1 93 ? 0.638 2.325 5.716 1.00 85.62 93 ILE A N 1
ATOM 740 C CA . ILE A 1 93 ? 0.762 2.482 7.170 1.00 85.62 93 ILE A CA 1
ATOM 741 C C . ILE A 1 93 ? -0.579 2.178 7.850 1.00 85.62 93 ILE A C 1
ATOM 743 O O . ILE A 1 93 ? -0.642 1.321 8.735 1.00 85.62 93 ILE A O 1
ATOM 747 N N . LEU A 1 94 ? -1.674 2.795 7.395 1.00 83.62 94 LEU A N 1
ATOM 748 C CA . LEU A 1 94 ? -3.006 2.569 7.968 1.00 83.62 94 LEU A CA 1
ATOM 749 C C . LEU A 1 94 ? -3.471 1.110 7.832 1.00 83.62 94 LEU A C 1
ATOM 751 O O . LEU A 1 94 ? -3.974 0.521 8.799 1.00 83.62 94 LEU A O 1
ATOM 755 N N . ALA A 1 95 ? -3.242 0.488 6.672 1.00 84.69 95 ALA A N 1
ATOM 756 C CA . ALA A 1 95 ? -3.559 -0.922 6.453 1.00 84.69 95 ALA A CA 1
ATOM 757 C C . ALA A 1 95 ? -2.780 -1.848 7.409 1.00 84.69 95 ALA A C 1
ATOM 759 O O . ALA A 1 95 ? -3.356 -2.780 7.989 1.00 84.69 95 ALA A O 1
ATOM 760 N N . ARG A 1 96 ? -1.486 -1.576 7.633 1.00 83.88 96 ARG A N 1
ATOM 761 C CA . ARG A 1 96 ? -0.638 -2.345 8.559 1.00 83.88 96 ARG A CA 1
ATOM 762 C C . ARG A 1 96 ? -1.121 -2.219 10.003 1.00 83.88 96 ARG A C 1
ATOM 764 O O . ARG A 1 96 ? -1.217 -3.230 10.701 1.00 83.88 96 ARG A O 1
ATOM 771 N N . THR A 1 97 ? -1.486 -1.017 10.439 1.00 79.31 97 THR A N 1
ATOM 772 C CA . THR A 1 97 ? -1.997 -0.758 11.795 1.00 79.31 97 THR A CA 1
ATOM 773 C C . THR A 1 97 ? -3.278 -1.524 12.077 1.00 79.31 97 THR A C 1
ATOM 775 O O . THR A 1 97 ? -3.414 -2.149 13.131 1.00 79.31 97 THR A O 1
ATOM 778 N N . ARG A 1 98 ? -4.214 -1.545 11.123 1.00 77.56 98 ARG A N 1
ATOM 779 C CA . ARG A 1 98 ? -5.463 -2.308 11.248 1.00 77.56 98 ARG A CA 1
ATOM 780 C C . ARG A 1 98 ? -5.204 -3.809 11.326 1.00 77.56 98 ARG A C 1
ATOM 782 O O . ARG A 1 98 ? -5.816 -4.481 12.159 1.00 77.56 98 ARG A O 1
ATOM 789 N N . TYR A 1 99 ? -4.293 -4.332 10.504 1.00 81.06 99 TYR A N 1
ATOM 790 C CA . TYR A 1 99 ? -3.886 -5.736 10.575 1.00 81.06 99 TYR A CA 1
ATOM 791 C C . TYR A 1 99 ? -3.304 -6.081 11.950 1.00 81.06 99 TYR A C 1
ATOM 793 O O . TYR A 1 99 ? -3.802 -6.996 12.608 1.00 81.06 99 TYR A O 1
ATOM 801 N N . ASN A 1 100 ? -2.330 -5.300 12.425 1.00 78.06 100 ASN A N 1
ATOM 802 C CA . ASN A 1 100 ? -1.719 -5.494 13.739 1.00 78.06 100 ASN A CA 1
ATOM 803 C C . ASN A 1 100 ? -2.763 -5.415 14.854 1.00 78.06 100 ASN A C 1
ATOM 805 O O . ASN A 1 100 ? -2.775 -6.263 15.735 1.00 78.06 100 ASN A O 1
ATOM 809 N N . ARG A 1 101 ? -3.710 -4.473 14.781 1.00 75.75 101 ARG A N 1
ATOM 810 C CA . ARG A 1 101 ? -4.813 -4.371 15.745 1.00 75.75 101 ARG A CA 1
ATOM 811 C C . ARG A 1 101 ? -5.682 -5.629 15.762 1.00 75.75 101 ARG A C 1
ATOM 813 O O . ARG A 1 101 ? -5.969 -6.146 16.840 1.00 75.75 101 ARG A O 1
ATOM 820 N N . ARG A 1 102 ? -6.115 -6.119 14.594 1.00 79.12 102 ARG A N 1
ATOM 821 C CA . ARG A 1 102 ? -6.905 -7.361 14.491 1.00 79.12 102 ARG A CA 1
ATOM 822 C C . ARG A 1 102 ? -6.133 -8.545 15.071 1.00 79.12 102 ARG A C 1
ATOM 824 O O . ARG A 1 102 ? -6.711 -9.350 15.797 1.00 79.12 102 ARG A O 1
ATOM 831 N N . LEU A 1 103 ? -4.835 -8.612 14.791 1.00 78.69 103 LEU A N 1
ATOM 832 C CA . LEU A 1 103 ? -3.948 -9.642 15.312 1.00 78.69 103 LEU A CA 1
ATOM 833 C C . LEU A 1 103 ? -3.796 -9.550 16.837 1.00 78.69 103 LEU A C 1
ATOM 835 O O . LEU A 1 103 ? -3.978 -10.554 17.512 1.00 78.69 103 LEU A O 1
ATOM 839 N N . SER A 1 104 ? -3.550 -8.366 17.403 1.00 75.81 104 SER A N 1
ATOM 840 C CA . SER A 1 104 ? -3.419 -8.170 18.855 1.00 75.81 104 SER A CA 1
ATOM 841 C C . SER A 1 104 ? -4.694 -8.535 19.613 1.00 75.81 104 SER A C 1
ATOM 843 O O . SER A 1 104 ? -4.610 -9.135 20.680 1.00 75.81 104 SER A O 1
ATOM 845 N N . VAL A 1 105 ? -5.872 -8.210 19.060 1.00 76.50 105 VAL A N 1
ATOM 846 C CA . VAL A 1 105 ? -7.164 -8.622 19.635 1.00 76.50 105 VAL A CA 1
ATOM 847 C C . VAL A 1 105 ? -7.291 -10.146 19.628 1.00 76.50 105 VAL A C 1
ATOM 849 O O . VAL A 1 105 ? -7.627 -10.727 20.657 1.00 76.50 105 VAL A O 1
ATOM 852 N N . ARG A 1 106 ? -6.975 -10.800 18.500 1.00 74.12 106 ARG A N 1
ATOM 853 C CA . ARG A 1 106 ? -7.028 -12.267 18.373 1.00 74.12 106 ARG A CA 1
ATOM 854 C C . ARG A 1 106 ? -6.056 -12.972 19.314 1.00 74.12 106 ARG A C 1
ATOM 856 O O . ARG A 1 106 ? -6.437 -13.923 19.981 1.00 74.12 106 ARG A O 1
ATOM 863 N N . LEU A 1 107 ? -4.824 -12.483 19.389 1.00 77.31 107 LEU A N 1
ATOM 864 C CA . LEU A 1 107 ? -3.764 -13.069 20.207 1.00 77.31 107 LEU A CA 1
ATOM 865 C C . LEU A 1 107 ? -3.839 -12.650 21.684 1.00 77.31 107 LEU A C 1
ATOM 867 O O . LEU A 1 107 ? -2.953 -13.003 22.454 1.00 77.31 107 LEU A O 1
ATOM 871 N N . ARG A 1 108 ? -4.860 -11.874 22.088 1.00 78.00 108 ARG A N 1
ATOM 872 C CA . ARG A 1 108 ? -5.018 -11.322 23.449 1.00 78.00 108 ARG A CA 1
ATOM 873 C C . ARG A 1 108 ? -3.754 -10.626 23.973 1.00 78.00 108 ARG A C 1
ATOM 875 O O . ARG A 1 108 ? -3.532 -10.557 25.180 1.00 78.00 108 ARG A O 1
ATOM 882 N N . LEU A 1 109 ? -2.942 -10.073 23.072 1.00 63.53 109 LEU A N 1
ATOM 883 C CA . LEU A 1 109 ? -1.706 -9.376 23.412 1.00 63.53 109 LEU A CA 1
ATOM 884 C C . LEU A 1 109 ? -2.072 -8.024 24.036 1.00 63.53 109 LEU A C 1
ATOM 886 O O . LEU A 1 109 ? -2.200 -7.010 23.347 1.00 63.53 109 LEU A O 1
ATOM 890 N N . LYS A 1 110 ? -2.293 -8.014 25.353 1.00 52.94 110 LYS A N 1
ATOM 891 C CA . LYS A 1 110 ? -2.381 -6.790 26.150 1.00 52.94 110 LYS A CA 1
ATOM 892 C C . LYS A 1 110 ? -0.963 -6.233 26.328 1.00 52.94 110 LYS A C 1
ATOM 894 O O . LYS A 1 110 ? -0.111 -6.900 26.896 1.00 52.94 110 LYS A O 1
ATOM 899 N N . GLY A 1 111 ? -0.725 -5.003 25.869 1.00 54.84 111 GLY A N 1
ATOM 900 C CA . GLY A 1 111 ? 0.305 -4.150 26.475 1.00 54.84 111 GLY A CA 1
ATOM 901 C C . GLY A 1 111 ? 1.707 -4.093 25.859 1.00 54.84 111 GLY A C 1
ATOM 902 O O . GLY A 1 111 ? 2.608 -3.644 26.554 1.00 54.84 111 GLY A O 1
ATOM 903 N N . ARG A 1 112 ? 1.947 -4.456 24.591 1.00 52.16 112 ARG A N 1
ATOM 904 C CA . ARG A 1 112 ? 3.230 -4.082 23.951 1.00 52.16 112 ARG A CA 1
ATOM 905 C C . ARG A 1 112 ? 3.131 -2.703 23.303 1.00 52.16 112 ARG A C 1
ATOM 907 O O . ARG A 1 112 ? 2.198 -2.467 22.536 1.00 52.16 112 ARG A O 1
ATOM 914 N N . ASN A 1 113 ? 4.074 -1.830 23.677 1.00 52.34 113 ASN A N 1
ATOM 915 C CA . ASN A 1 113 ? 4.257 -0.435 23.266 1.00 52.34 113 ASN A CA 1
ATOM 916 C C . ASN A 1 113 ? 3.557 -0.098 21.950 1.00 52.34 113 ASN A C 1
ATOM 918 O O . ASN A 1 113 ? 3.959 -0.546 20.876 1.00 52.34 113 ASN A O 1
ATOM 922 N N . ARG A 1 114 ? 2.494 0.703 22.046 1.00 51.81 114 ARG A N 1
ATOM 923 C CA . ARG A 1 114 ? 1.909 1.351 20.878 1.00 51.81 114 ARG A CA 1
ATOM 924 C C . ARG A 1 114 ? 2.878 2.455 20.471 1.00 51.81 114 ARG A C 1
ATOM 926 O O . ARG A 1 114 ? 3.090 3.345 21.289 1.00 51.81 114 ARG A O 1
ATOM 933 N N . PRO A 1 115 ? 3.466 2.424 19.268 1.00 53.94 115 PRO A N 1
ATOM 934 C CA . PRO A 1 115 ? 4.190 3.582 18.781 1.00 53.94 115 PRO A CA 1
ATOM 935 C C . PRO A 1 115 ? 3.180 4.722 18.636 1.00 53.94 115 PRO A C 1
ATOM 937 O O . PRO A 1 115 ? 2.298 4.678 17.773 1.00 53.94 115 PRO A O 1
ATOM 940 N N . THR A 1 116 ? 3.269 5.697 19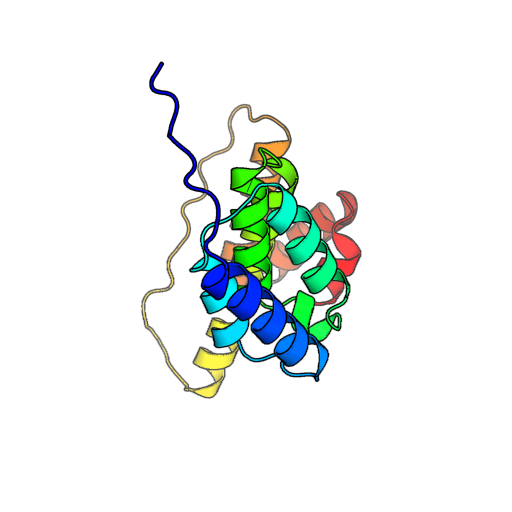.537 1.00 54.88 116 THR A N 1
ATOM 941 C CA . THR A 1 116 ? 2.616 6.993 19.386 1.00 54.88 116 THR A CA 1
ATOM 942 C C . THR A 1 116 ? 3.376 7.703 18.281 1.00 54.88 116 THR A C 1
ATOM 944 O O . THR A 1 116 ? 4.571 7.953 18.425 1.00 54.88 116 THR A O 1
ATOM 947 N N . VAL A 1 117 ? 2.727 7.958 17.148 1.00 59.91 117 VAL A N 1
ATOM 948 C CA . VAL A 1 117 ? 3.360 8.771 16.111 1.00 59.91 117 VAL A CA 1
ATOM 949 C C . VAL A 1 117 ? 3.190 10.217 16.546 1.00 59.91 117 VAL A C 1
ATOM 951 O O . VAL A 1 117 ? 2.066 10.714 16.610 1.00 59.91 117 VAL A O 1
ATOM 954 N N . THR A 1 118 ? 4.289 10.874 16.906 1.00 54.53 118 THR A N 1
ATOM 955 C CA . THR A 1 118 ? 4.283 12.305 17.212 1.00 54.53 118 THR A CA 1
ATOM 956 C C . THR A 1 118 ? 3.937 13.061 15.935 1.00 54.53 118 THR A C 1
ATOM 958 O O . THR A 1 118 ? 4.678 13.004 14.956 1.00 54.53 118 THR A O 1
ATOM 961 N N . VAL A 1 119 ? 2.781 13.722 15.930 1.00 5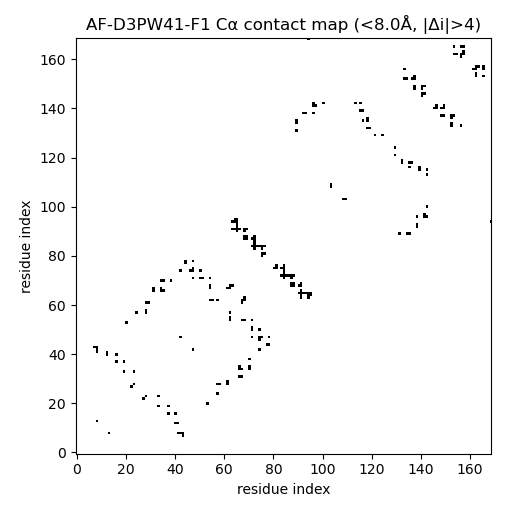9.09 119 VAL A N 1
ATOM 962 C CA . VAL A 1 119 ? 2.369 14.612 14.842 1.00 59.09 119 VAL A CA 1
ATOM 963 C C . VAL A 1 119 ? 2.971 15.982 15.152 1.00 59.09 119 VAL A C 1
ATOM 965 O O . VAL A 1 119 ? 2.700 16.500 16.237 1.00 59.09 119 VAL A O 1
ATOM 968 N N . PRO A 1 120 ? 3.813 16.553 14.278 1.00 55.50 120 PRO A N 1
ATOM 969 C CA . PRO A 1 120 ? 4.333 17.893 14.501 1.00 55.50 120 PRO A CA 1
ATOM 970 C C . PRO A 1 120 ? 3.177 18.913 14.508 1.00 55.50 120 PRO A C 1
ATOM 972 O O . PRO A 1 120 ? 2.237 18.757 13.721 1.00 55.50 120 PRO A O 1
ATOM 975 N N . PRO A 1 121 ? 3.214 19.931 15.388 1.00 50.66 121 PRO A N 1
ATOM 976 C CA . PRO A 1 121 ? 2.246 21.023 15.358 1.00 50.66 121 PRO A CA 1
ATOM 977 C C . PRO A 1 121 ? 2.325 21.746 14.006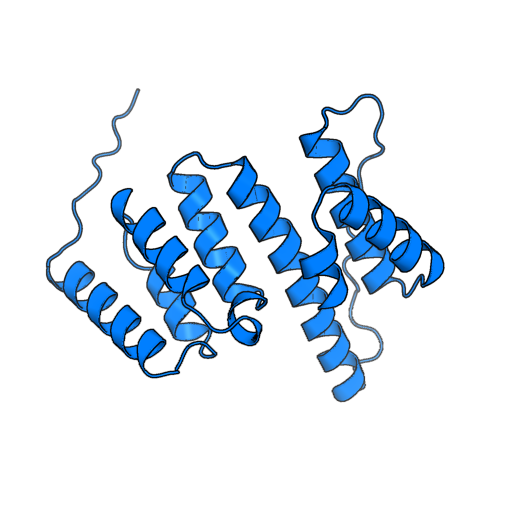 1.00 50.66 121 PRO A C 1
ATOM 979 O O . PRO A 1 121 ? 3.408 21.956 13.464 1.00 50.66 121 PRO A O 1
ATOM 982 N N . VAL A 1 122 ? 1.162 22.041 13.427 1.00 53.16 122 VAL A N 1
ATOM 983 C CA . VAL A 1 122 ? 1.013 22.552 12.058 1.00 53.16 122 VAL A CA 1
ATOM 984 C C . VAL A 1 122 ? 0.829 24.067 12.124 1.00 53.16 122 VAL A C 1
ATOM 986 O O . VAL A 1 122 ? -0.302 24.543 12.068 1.00 53.16 122 VAL A O 1
ATOM 989 N N . ASP A 1 123 ? 1.930 24.803 12.241 1.00 48.72 123 ASP A N 1
ATOM 990 C CA . ASP A 1 123 ? 1.957 26.250 12.011 1.00 48.72 123 ASP A CA 1
ATOM 991 C C . ASP A 1 123 ? 2.503 26.472 10.590 1.00 48.72 123 ASP A C 1
ATOM 993 O O . ASP A 1 123 ? 3.636 26.106 10.301 1.00 48.72 123 ASP A O 1
ATOM 997 N N . GLU A 1 124 ? 1.638 26.960 9.693 1.00 50.69 124 GLU A N 1
ATOM 998 C CA . GLU A 1 124 ? 1.876 27.238 8.260 1.00 50.69 124 GLU A CA 1
ATOM 999 C C . GLU A 1 124 ? 2.438 26.082 7.421 1.00 50.69 124 GLU A C 1
ATOM 1001 O O . GLU A 1 124 ? 3.636 25.830 7.331 1.00 50.69 124 GLU A O 1
ATOM 1006 N N . VAL A 1 125 ? 1.537 25.355 6.760 1.00 50.41 125 VAL A N 1
ATOM 1007 C CA . VAL A 1 125 ? 1.892 24.104 6.101 1.00 50.41 125 VAL A CA 1
ATOM 1008 C C . VAL A 1 125 ? 1.187 23.969 4.753 1.00 50.41 125 VAL A C 1
ATOM 1010 O O . VAL A 1 125 ? -0.045 23.984 4.689 1.00 50.41 125 VAL A O 1
ATOM 1013 N N . ASP A 1 126 ? 1.978 23.768 3.695 1.00 56.84 126 ASP A N 1
ATOM 1014 C CA . ASP A 1 126 ? 1.504 23.461 2.342 1.00 56.84 126 ASP A CA 1
ATOM 1015 C C . ASP A 1 126 ? 0.506 22.288 2.335 1.00 56.84 126 ASP A C 1
ATOM 1017 O O . ASP A 1 126 ? 0.618 21.330 3.113 1.00 56.84 126 ASP A O 1
ATOM 1021 N N . THR A 1 127 ? -0.452 22.315 1.401 1.00 61.56 127 THR A N 1
ATOM 1022 C CA . THR A 1 127 ? -1.508 21.294 1.240 1.00 61.56 127 THR A CA 1
ATOM 1023 C C . THR A 1 127 ? -1.009 19.835 1.345 1.00 61.56 127 THR A C 1
ATOM 1025 O O . THR A 1 127 ? -1.624 19.063 2.086 1.00 61.56 127 THR A O 1
ATOM 1028 N N . PRO A 1 128 ? 0.135 19.424 0.744 1.00 61.19 128 PRO A N 1
ATOM 1029 C CA . PRO A 1 128 ? 0.632 18.047 0.836 1.00 61.19 128 PRO A CA 1
ATOM 1030 C C . PRO A 1 128 ? 0.970 17.608 2.262 1.00 61.19 128 PRO A C 1
ATOM 1032 O O . PRO A 1 128 ? 0.818 16.432 2.611 1.00 61.19 128 PRO A O 1
ATOM 1035 N N . THR A 1 129 ? 1.442 18.537 3.087 1.00 63.81 129 THR A N 1
ATOM 1036 C CA . THR A 1 129 ? 1.858 18.266 4.460 1.00 63.81 129 THR A CA 1
ATOM 1037 C C . THR A 1 129 ? 0.642 18.284 5.391 1.00 63.81 129 THR A C 1
ATOM 1039 O O . THR A 1 129 ? 0.545 17.413 6.255 1.00 63.81 129 THR A O 1
ATOM 1042 N N . ARG A 1 130 ? -0.368 19.129 5.121 1.00 68.69 130 ARG A N 1
ATOM 1043 C CA . ARG A 1 130 ? -1.691 19.079 5.777 1.00 68.69 130 ARG A CA 1
ATOM 1044 C C . ARG A 1 130 ? -2.393 17.730 5.572 1.00 68.69 130 ARG A C 1
ATOM 1046 O O . ARG A 1 130 ? -3.009 17.199 6.506 1.00 68.69 130 ARG A O 1
ATOM 1053 N N . ASP A 1 131 ? -2.254 17.142 4.387 1.00 72.88 131 ASP A N 1
ATOM 1054 C CA . ASP A 1 131 ? -2.775 15.805 4.104 1.00 72.88 131 ASP A CA 1
ATOM 1055 C C . ASP A 1 131 ? -2.000 14.731 4.876 1.00 72.88 131 ASP A C 1
ATOM 1057 O O . ASP A 1 131 ? -2.618 13.862 5.492 1.00 72.88 131 ASP A O 1
ATOM 1061 N N . THR A 1 132 ? -0.660 14.810 4.933 1.00 73.69 132 THR A N 1
ATOM 1062 C CA . THR A 1 132 ? 0.151 13.900 5.770 1.00 73.69 132 THR A CA 1
ATOM 1063 C C . THR A 1 132 ? -0.322 13.929 7.217 1.00 73.69 132 THR A C 1
ATOM 1065 O O . THR A 1 132 ? -0.578 12.872 7.792 1.00 73.69 132 THR A O 1
ATOM 1068 N N . THR A 1 133 ? -0.476 15.123 7.792 1.00 78.75 133 THR A N 1
ATOM 1069 C CA . THR A 1 133 ? -0.914 15.307 9.177 1.00 78.75 133 THR A CA 1
ATOM 1070 C C . THR A 1 133 ? -2.276 14.664 9.403 1.00 78.75 133 THR A C 1
ATOM 1072 O O . THR A 1 133 ? -2.422 13.877 10.332 1.00 78.75 133 THR A O 1
ATOM 1075 N N . THR A 1 134 ? -3.239 14.876 8.500 1.00 82.19 134 THR A N 1
ATOM 1076 C CA . THR A 1 134 ? -4.578 14.267 8.605 1.00 82.19 134 THR A CA 1
ATOM 1077 C C . THR A 1 134 ? -4.505 12.729 8.615 1.00 82.19 134 THR A C 1
ATOM 1079 O O . THR A 1 134 ? -5.207 12.065 9.381 1.00 82.19 134 THR A O 1
ATOM 1082 N N . TYR A 1 135 ? -3.610 12.139 7.816 1.00 79.62 135 TYR A N 1
ATOM 1083 C CA . TYR A 1 135 ? -3.364 10.693 7.807 1.00 79.62 135 TYR A CA 1
ATOM 1084 C C . TYR A 1 135 ? -2.695 10.182 9.094 1.00 79.62 135 TYR A C 1
ATOM 1086 O O . TYR A 1 135 ? -3.065 9.114 9.591 1.00 79.62 135 TYR A O 1
ATOM 1094 N N . LEU A 1 136 ? -1.733 10.923 9.650 1.00 78.81 136 LEU A N 1
ATOM 1095 C CA . LEU A 1 136 ? -1.072 10.571 10.912 1.00 78.81 136 LEU A CA 1
ATOM 1096 C C . LEU A 1 136 ? -2.009 10.732 12.116 1.00 78.81 136 LEU A C 1
ATOM 1098 O O . LEU A 1 136 ? -2.020 9.890 13.013 1.00 78.81 136 LEU A O 1
ATOM 1102 N N . GLU A 1 137 ? -2.854 11.758 12.113 1.00 83.50 137 GLU A N 1
ATOM 1103 C CA . GLU A 1 137 ? -3.931 11.931 13.087 1.00 83.50 137 GLU A CA 1
ATOM 1104 C C . GLU A 1 137 ? -4.927 10.772 13.006 1.00 83.50 137 GLU A C 1
ATOM 1106 O O . GLU A 1 137 ? -5.305 10.211 14.038 1.00 83.50 137 GLU A O 1
ATOM 1111 N N . LEU A 1 138 ? -5.313 10.347 11.794 1.00 82.12 138 LEU A N 1
ATOM 1112 C CA . LEU A 1 138 ? -6.199 9.195 11.619 1.00 82.12 138 LEU A CA 1
ATOM 1113 C C . LEU A 1 138 ? -5.528 7.914 12.123 1.00 82.12 138 LEU A C 1
ATOM 1115 O O . LEU A 1 138 ? -6.171 7.105 12.798 1.00 82.12 138 LEU A O 1
ATOM 1119 N N . TYR A 1 139 ? -4.234 7.736 11.849 1.00 79.25 139 TYR A N 1
ATOM 1120 C CA . TYR A 1 139 ? -3.445 6.643 12.411 1.00 79.25 139 TYR A CA 1
ATOM 1121 C C . TYR A 1 139 ? -3.499 6.665 13.942 1.00 79.25 139 TYR A C 1
ATOM 1123 O O . TYR A 1 139 ? -3.840 5.648 14.555 1.00 79.25 139 TYR A O 1
ATOM 1131 N N . ASN A 1 140 ? -3.236 7.818 14.559 1.00 77.62 140 ASN A N 1
ATOM 1132 C CA . ASN A 1 140 ? -3.265 7.965 16.009 1.00 77.62 140 ASN A CA 1
ATOM 1133 C C . ASN A 1 140 ? -4.651 7.642 16.561 1.00 77.62 140 ASN A C 1
ATOM 1135 O O . ASN A 1 140 ? -4.749 6.832 17.477 1.00 77.62 140 ASN A O 1
ATOM 1139 N N . ALA A 1 141 ? -5.724 8.146 15.952 1.00 82.25 141 ALA A N 1
ATOM 1140 C CA . ALA A 1 141 ? -7.095 7.848 16.356 1.00 82.25 141 ALA A CA 1
ATOM 1141 C C . ALA A 1 141 ? -7.436 6.342 16.238 1.00 82.25 141 ALA A C 1
ATOM 1143 O O . ALA A 1 141 ? -8.111 5.762 17.096 1.00 82.25 141 ALA A O 1
ATOM 1144 N N . VAL A 1 142 ? -6.921 5.652 15.209 1.00 78.94 142 VAL A N 1
ATOM 1145 C CA . VAL A 1 142 ? -7.036 4.186 15.064 1.00 78.94 142 VAL A CA 1
ATOM 1146 C C . VAL A 1 142 ? -6.298 3.446 16.182 1.00 78.94 142 VAL A C 1
ATOM 1148 O O . VAL A 1 142 ? -6.822 2.443 16.692 1.00 78.94 142 VAL A O 1
ATOM 1151 N N . VAL A 1 143 ? -5.112 3.923 16.563 1.00 74.75 143 VAL A N 1
ATOM 1152 C CA . VAL A 1 143 ? -4.283 3.351 17.631 1.00 74.75 143 VAL A CA 1
ATOM 1153 C C . VAL A 1 143 ? -4.912 3.597 19.004 1.00 74.75 143 VAL A C 1
ATOM 1155 O O . VAL A 1 143 ? -5.115 2.638 19.755 1.00 74.75 143 VAL A O 1
ATOM 1158 N N . THR A 1 144 ? -5.282 4.837 19.327 1.00 78.56 144 THR A N 1
ATOM 1159 C CA . THR A 1 144 ? -5.842 5.257 20.625 1.00 78.56 144 THR A CA 1
ATOM 1160 C C . THR A 1 144 ? -7.286 4.812 20.838 1.00 78.56 144 THR A C 1
ATOM 1162 O O . THR A 1 144 ? -7.723 4.750 21.982 1.00 78.56 144 THR A O 1
ATOM 1165 N N . LYS A 1 145 ? -7.978 4.360 19.782 1.00 79.12 145 LYS A N 1
ATOM 1166 C CA . LYS A 1 145 ? -9.404 3.976 19.779 1.00 79.12 145 LYS A CA 1
ATOM 1167 C C . LYS A 1 145 ? -10.365 5.164 19.920 1.00 79.12 145 LYS A C 1
ATOM 1169 O O . LYS A 1 145 ? -11.512 4.955 20.305 1.00 79.12 145 LYS A O 1
ATOM 1174 N N . ASP A 1 146 ? -9.936 6.366 19.558 1.00 84.31 146 ASP A N 1
ATOM 1175 C CA . ASP A 1 146 ? -10.816 7.531 19.516 1.00 84.31 146 ASP A CA 1
ATOM 1176 C C . ASP A 1 146 ? -11.783 7.421 18.324 1.00 84.31 146 ASP A C 1
ATOM 1178 O O . ASP A 1 146 ? -11.402 7.573 17.162 1.00 84.31 146 ASP A O 1
ATOM 1182 N N . ARG A 1 147 ? -13.046 7.081 18.602 1.00 86.38 147 ARG A N 1
ATOM 1183 C CA . ARG A 1 147 ? -14.069 6.894 17.565 1.00 86.38 147 ARG A CA 1
ATOM 1184 C C . ARG A 1 147 ? -14.459 8.217 16.905 1.00 86.38 147 ARG A C 1
ATOM 1186 O O . ARG A 1 147 ? -14.538 8.255 15.680 1.00 86.38 147 ARG A O 1
ATOM 1193 N N . ALA A 1 148 ? -14.652 9.270 17.695 1.00 85.00 148 ALA A N 1
ATOM 1194 C CA . ALA A 1 148 ? -15.076 10.575 17.199 1.00 85.00 148 ALA A CA 1
ATOM 1195 C C . ALA A 1 148 ? -14.000 11.193 16.295 1.00 85.00 148 ALA A C 1
ATOM 1197 O O . ALA A 1 148 ? -14.303 11.665 15.198 1.00 85.00 148 ALA A O 1
ATOM 1198 N N . ALA A 1 149 ? -12.726 11.107 16.695 1.00 84.56 149 ALA A N 1
ATOM 1199 C CA . ALA A 1 149 ? -11.626 11.566 15.855 1.00 84.56 149 ALA A CA 1
ATOM 1200 C C . ALA A 1 149 ? -11.526 10.759 14.554 1.00 84.56 149 ALA A C 1
ATOM 1202 O O . ALA A 1 149 ? -11.343 11.352 13.494 1.00 84.56 149 ALA A O 1
ATOM 1203 N N . ARG A 1 150 ? -11.703 9.430 14.592 1.00 85.31 150 ARG A N 1
ATOM 1204 C CA . ARG A 1 150 ? -11.698 8.600 13.373 1.00 85.31 150 ARG A CA 1
ATOM 1205 C C . ARG A 1 150 ? -12.794 8.996 12.391 1.00 85.31 150 ARG A C 1
ATOM 1207 O O . ARG A 1 150 ? -12.500 9.107 11.208 1.00 85.31 150 ARG A O 1
ATOM 1214 N N . GLU A 1 151 ? -14.024 9.186 12.861 1.00 85.19 151 GLU A N 1
ATOM 1215 C CA . GLU A 1 151 ? -15.163 9.557 12.009 1.00 85.19 151 GLU A CA 1
ATOM 1216 C C . GLU A 1 151 ? -14.952 10.945 11.385 1.00 85.19 151 GLU A C 1
ATOM 1218 O O . GLU A 1 151 ? -15.061 11.096 10.169 1.00 85.19 151 GLU A O 1
ATOM 1223 N N . ARG A 1 152 ? -14.526 11.933 12.184 1.00 88.88 152 ARG A N 1
ATOM 1224 C CA . ARG A 1 152 ? -14.208 13.288 11.705 1.00 88.88 152 ARG A CA 1
ATOM 1225 C C . ARG A 1 152 ? -13.071 13.300 10.678 1.00 88.88 152 ARG A C 1
ATOM 1227 O O . ARG A 1 152 ? -13.177 13.958 9.647 1.00 88.88 152 ARG A O 1
ATOM 1234 N N . LEU A 1 153 ? -11.977 12.590 10.956 1.00 86.38 153 LEU A N 1
ATOM 1235 C CA . LEU A 1 153 ? -10.803 12.549 10.078 1.00 86.38 153 LEU A CA 1
ATOM 1236 C C . LEU A 1 153 ? -11.078 11.751 8.799 1.00 86.38 153 LEU A C 1
ATOM 1238 O O . LEU A 1 153 ? -10.618 12.142 7.731 1.00 86.38 153 LEU A O 1
ATOM 1242 N N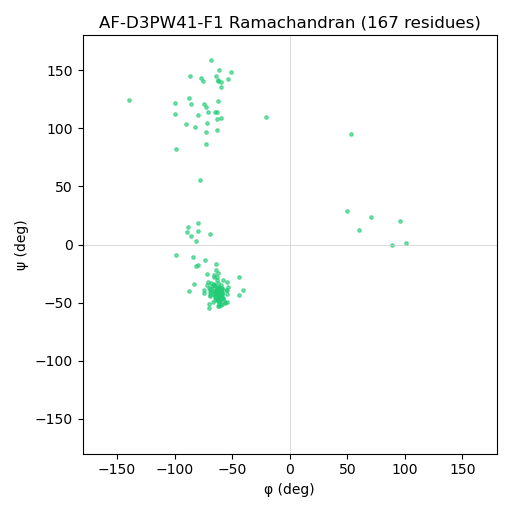 . ALA A 1 154 ? -11.878 10.684 8.878 1.00 83.38 154 ALA A N 1
ATOM 1243 C CA . ALA A 1 154 ? -12.345 9.965 7.698 1.00 83.38 154 ALA A CA 1
ATOM 1244 C C . ALA A 1 154 ? -13.261 10.842 6.829 1.00 83.38 154 ALA A C 1
ATOM 1246 O O . ALA A 1 154 ? -13.068 10.894 5.621 1.00 83.38 154 ALA A O 1
ATOM 1247 N N . ALA A 1 155 ? -14.198 11.593 7.414 1.00 84.38 155 ALA A N 1
ATOM 1248 C CA . ALA A 1 155 ? -15.031 12.525 6.652 1.00 84.38 155 ALA A CA 1
ATOM 1249 C C . ALA A 1 155 ? -14.187 13.595 5.934 1.00 84.38 155 ALA A C 1
ATOM 1251 O O . ALA A 1 155 ? -14.416 13.889 4.763 1.00 84.38 155 ALA A O 1
ATOM 1252 N N . ARG A 1 156 ? -13.155 14.119 6.606 1.00 84.25 156 ARG A N 1
ATOM 1253 C CA . ARG A 1 156 ? -12.223 15.092 6.024 1.00 84.25 156 ARG A CA 1
ATOM 1254 C C . ARG A 1 156 ? -11.410 14.515 4.865 1.00 84.25 156 ARG A C 1
ATOM 1256 O O . ARG A 1 156 ? -11.278 15.166 3.839 1.00 84.25 156 ARG A O 1
ATOM 1263 N N . LEU A 1 157 ? -10.896 13.293 4.996 1.00 81.50 157 LEU A N 1
ATOM 1264 C CA . LEU A 1 157 ? -10.200 12.625 3.893 1.00 81.50 157 LEU A CA 1
ATOM 1265 C C . LEU A 1 157 ? -11.168 12.264 2.749 1.00 81.50 157 LEU A C 1
ATOM 1267 O O . LEU A 1 157 ? -10.794 12.346 1.584 1.00 81.50 157 LEU A O 1
ATOM 1271 N N . ALA A 1 158 ? -12.430 11.937 3.043 1.00 80.44 158 ALA A N 1
ATOM 1272 C CA . ALA A 1 158 ? -13.434 11.680 2.011 1.00 80.44 158 ALA A CA 1
ATOM 1273 C C . ALA A 1 158 ? -13.712 12.915 1.139 1.00 80.44 158 ALA A C 1
ATOM 1275 O O . ALA A 1 158 ? -13.855 12.776 -0.074 1.00 80.44 158 ALA A O 1
ATOM 1276 N N . GLN A 1 159 ? -13.712 14.115 1.729 1.00 80.44 159 GLN A N 1
ATOM 1277 C CA . GLN A 1 159 ? -13.816 15.388 0.998 1.00 80.44 159 GLN A CA 1
ATOM 1278 C C . GLN A 1 159 ? -12.622 15.647 0.066 1.00 80.44 159 GLN A C 1
ATOM 1280 O O . GLN A 1 159 ? -12.755 16.394 -0.896 1.00 80.44 159 GLN A O 1
ATOM 1285 N N . LEU A 1 160 ? -11.480 15.001 0.316 1.00 73.62 160 LEU A N 1
ATOM 1286 C CA . LEU A 1 160 ? -10.284 15.050 -0.531 1.00 73.62 160 LEU A CA 1
ATOM 1287 C C . LEU A 1 160 ? -10.278 13.960 -1.622 1.00 73.62 160 LEU A C 1
ATOM 1289 O O . LEU A 1 160 ? -9.256 13.735 -2.259 1.00 73.62 160 LEU A O 1
ATOM 1293 N N . GLY A 1 161 ? -11.398 13.255 -1.831 1.00 75.88 161 GLY A N 1
ATOM 1294 C CA . GLY A 1 161 ? -11.521 12.182 -2.826 1.00 75.88 161 GLY A CA 1
ATOM 1295 C C . GLY A 1 161 ? -11.139 10.788 -2.313 1.00 75.88 161 GLY A C 1
ATOM 1296 O O . GLY A 1 161 ? -11.287 9.803 -3.030 1.00 75.88 161 GLY A O 1
ATOM 1297 N N . GLU A 1 162 ? -10.726 10.654 -1.048 1.00 75.88 162 GLU A N 1
ATOM 1298 C CA . GLU A 1 162 ? -10.267 9.376 -0.474 1.00 75.88 162 GLU A CA 1
ATOM 1299 C C . GLU A 1 162 ? -11.409 8.499 0.082 1.00 75.88 162 GLU A C 1
ATOM 1301 O O . GLU A 1 162 ? -11.176 7.459 0.706 1.00 75.88 162 GLU A O 1
ATOM 1306 N N . GLY A 1 163 ? -12.666 8.897 -0.141 1.00 68.06 163 GLY A N 1
ATOM 1307 C CA . GLY A 1 163 ? -13.858 8.282 0.454 1.00 68.06 163 GLY A CA 1
ATOM 1308 C C . GLY A 1 163 ? -14.038 6.802 0.109 1.00 68.06 163 GLY A C 1
ATOM 1309 O O . GLY A 1 163 ? -14.319 5.989 0.989 1.00 68.06 163 GLY A O 1
ATOM 1310 N N . GLU A 1 164 ? -13.815 6.420 -1.151 1.00 65.75 164 GLU A N 1
ATOM 1311 C CA . GLU A 1 164 ? -13.966 5.027 -1.600 1.00 65.75 164 GLU A CA 1
ATOM 1312 C C . GLU A 1 164 ? -12.977 4.086 -0.891 1.00 65.75 164 GLU A C 1
ATOM 1314 O O . GLU A 1 164 ? -13.303 2.947 -0.544 1.00 65.75 164 GLU A O 1
ATOM 1319 N N . TRP A 1 165 ? -11.766 4.578 -0.633 1.00 65.25 165 TRP A N 1
ATOM 1320 C CA . TRP A 1 165 ? -10.739 3.837 0.083 1.00 65.25 165 TRP A CA 1
ATOM 1321 C C . TRP A 1 165 ? -11.043 3.755 1.589 1.00 65.25 165 TRP A C 1
ATOM 1323 O O . TRP A 1 165 ? -10.937 2.679 2.183 1.00 65.25 165 TRP A O 1
ATOM 1333 N N . LEU A 1 166 ? -11.505 4.851 2.199 1.00 63.00 166 LEU A N 1
ATOM 1334 C CA . LEU A 1 166 ? -11.878 4.908 3.621 1.00 63.00 166 LEU A CA 1
ATOM 1335 C C . LEU A 1 166 ? -13.085 4.030 3.962 1.00 63.00 166 LEU A C 1
ATOM 1337 O O . LEU A 1 166 ? -13.117 3.425 5.030 1.00 63.00 166 LEU A O 1
ATOM 1341 N N . ASN A 1 167 ? -14.045 3.887 3.047 1.00 62.47 167 ASN A N 1
ATOM 1342 C CA . ASN A 1 167 ? -15.205 3.009 3.239 1.00 62.47 167 ASN A CA 1
ATOM 1343 C C . ASN A 1 167 ? -14.817 1.522 3.347 1.00 62.47 167 ASN A C 1
ATOM 1345 O O . ASN A 1 167 ? -15.597 0.701 3.829 1.00 62.47 167 ASN A O 1
ATOM 1349 N N . ARG A 1 168 ? -13.599 1.165 2.919 1.00 57.31 168 ARG A N 1
ATOM 1350 C CA . ARG A 1 168 ? -13.037 -0.193 2.994 1.00 57.31 168 ARG A CA 1
ATOM 1351 C C . ARG A 1 168 ? -12.094 -0.382 4.204 1.00 57.31 168 ARG A C 1
ATOM 1353 O O . ARG A 1 168 ? -11.688 -1.520 4.490 1.00 57.31 168 ARG A O 1
ATOM 1360 N N . LEU A 1 169 ? -11.750 0.707 4.913 1.00 53.34 169 LEU A N 1
ATOM 1361 C CA . LEU A 1 169 ? -10.892 0.747 6.115 1.00 53.34 169 LEU A CA 1
ATOM 1362 C C . LEU A 1 169 ? -11.595 0.363 7.417 1.00 53.34 169 LEU A C 1
ATOM 1364 O O . LEU A 1 169 ? -10.904 0.435 8.463 1.00 53.34 169 LEU A O 1
#

Sequence (169 aa):
MTEAIITPPSEDQVAAAKRLEAELRDGNWRRNALWLEFVSLPHDPADYQRLRQLWLDSPGVCRNRSVPMAVVARAAMLEEEHAEARLLLRKAILARTRYNRRLSVRLRLKGRNRPTVTVPPVDEVDTPTRDTTTYLELYNAVVTKDRAARERLAARLAQLGEGEWLNRL

Secondary structure (DSSP, 8-state):
------PPPPHHHHHHHHHHHHHHHTTGGG-HHHHHHHHHSPPPHHHHHHHHHHHHHS-HHHHTSHHHHHHHHHHHHHTT-HHHHHHHHHHHHHHHHHHHHHHHHHTT---S------PPP-SS--HHHHHHHHHHHHHHHHHHT-HHHHHHHHHHHIIIIIHHHHTT-